Protein AF-A0A930DGL4-F1 (afdb_monomer_lite)

pLDDT: mean 80.74, std 13.08, range [49.81, 94.25]

Foldseek 3Di:
DQAADLVAQEAEAAAQDLDPVVVVSVQCSNVDPPRDHHRDYHYDADPPDCRVVSVVNNVVLVVLVVVVVVCVVPDDPVPQDPVSVVVVVD

Secondary structure (DSSP, 8-state):
-----TT--EEEE-S--S-HHHHHHHHTTTSSTT--SPPEEEE---TTSHHHHHHHHHHHHHHHHHHHHHGGGT--GGGS-HHHHHHHH-

Radius of gyration: 16.96 Å; chains: 1; bounding box: 34×34×46 Å

Sequence (90 aa):
TGLNLVGADIVIHYDPWWNFAAQNQATDRAHRIGQKNKVTVYRLIAKGTIEEKIVKLQESKKDLADRVLNFEEGISLANISKEELLELLG

Structure (mmCIF, N/CA/C/O backbone):
data_AF-A0A930DGL4-F1
#
_entry.id   AF-A0A930DGL4-F1
#
loop_
_atom_site.group_PDB
_atom_site.id
_atom_site.type_symbol
_atom_site.label_atom_id
_atom_site.label_alt_id
_atom_site.label_comp_id
_atom_site.label_asym_id
_atom_site.label_entity_id
_atom_site.label_seq_id
_atom_site.pdbx_PDB_ins_code
_atom_site.Cartn_x
_atom_site.Cartn_y
_atom_site.Cartn_z
_atom_site.occupancy
_atom_site.B_iso_or_equiv
_atom_site.auth_seq_id
_atom_site.auth_comp_id
_atom_site.auth_asym_id
_atom_site.auth_atom_id
_atom_site.pdbx_PDB_model_num
ATOM 1 N N . THR A 1 1 ? 14.653 -11.327 0.654 1.00 49.81 1 THR A N 1
ATOM 2 C CA . THR A 1 1 ? 15.124 -11.831 -0.659 1.00 49.81 1 THR A CA 1
ATOM 3 C C . THR A 1 1 ? 14.982 -10.730 -1.699 1.00 49.81 1 THR A C 1
ATOM 5 O O . THR A 1 1 ? 13.950 -10.072 -1.731 1.00 49.81 1 THR A O 1
ATOM 8 N N . GLY A 1 2 ? 16.027 -10.462 -2.489 1.00 68.94 2 GLY A N 1
ATOM 9 C CA . GLY A 1 2 ? 16.103 -9.318 -3.414 1.00 68.94 2 GLY A CA 1
ATOM 10 C C . GLY A 1 2 ? 15.698 -9.652 -4.852 1.00 68.94 2 GLY A C 1
ATOM 11 O O . GLY A 1 2 ? 16.526 -9.541 -5.748 1.00 68.94 2 GLY A O 1
ATOM 12 N N . LEU A 1 3 ? 14.454 -10.088 -5.065 1.00 79.19 3 LEU A N 1
ATOM 13 C CA . LEU A 1 3 ? 13.930 -10.409 -6.399 1.00 79.19 3 LEU A CA 1
ATOM 14 C C . LEU A 1 3 ? 13.676 -9.128 -7.219 1.00 79.19 3 LEU A C 1
ATOM 16 O O . LEU A 1 3 ? 13.086 -8.183 -6.696 1.00 79.19 3 LEU A O 1
ATOM 20 N N . ASN A 1 4 ? 14.085 -9.117 -8.492 1.00 83.00 4 ASN A N 1
ATOM 21 C CA . ASN A 1 4 ? 13.893 -7.994 -9.420 1.00 83.00 4 ASN A CA 1
ATOM 22 C C . ASN A 1 4 ? 12.790 -8.313 -10.430 1.00 83.00 4 ASN A C 1
ATOM 24 O O . ASN A 1 4 ? 12.858 -9.331 -11.112 1.00 83.00 4 ASN A O 1
ATOM 28 N N . LEU A 1 5 ? 11.811 -7.419 -10.550 1.00 86.44 5 LEU A N 1
ATOM 29 C CA . LEU A 1 5 ? 10.628 -7.547 -11.406 1.00 86.44 5 LEU A CA 1
ATOM 30 C C . LEU A 1 5 ? 10.513 -6.357 -12.376 1.00 86.44 5 LEU A C 1
ATOM 32 O O . LEU A 1 5 ? 9.419 -5.898 -12.678 1.00 86.44 5 LEU A O 1
ATOM 36 N N . VAL A 1 6 ? 11.646 -5.856 -12.875 1.00 82.75 6 VAL A N 1
ATOM 37 C CA . VAL A 1 6 ? 11.762 -4.649 -13.727 1.00 82.75 6 VAL A CA 1
ATOM 38 C C . VAL A 1 6 ? 11.059 -4.730 -15.092 1.00 82.75 6 VAL A C 1
ATOM 40 O O . VAL A 1 6 ? 11.121 -3.776 -15.854 1.00 82.75 6 VAL A O 1
ATOM 43 N N . GLY A 1 7 ? 10.438 -5.863 -15.431 1.00 85.88 7 GLY A N 1
ATOM 44 C CA . GLY A 1 7 ? 9.564 -5.993 -16.602 1.00 85.88 7 GLY A CA 1
ATOM 45 C C . GLY A 1 7 ? 8.082 -5.743 -16.299 1.00 85.88 7 GLY A C 1
ATOM 46 O O . GLY A 1 7 ? 7.266 -5.801 -17.212 1.00 85.88 7 GLY A O 1
ATOM 47 N N . ALA A 1 8 ? 7.721 -5.530 -15.030 1.00 88.81 8 ALA A N 1
ATOM 48 C CA . ALA A 1 8 ? 6.355 -5.261 -14.608 1.00 88.81 8 ALA A CA 1
ATOM 49 C C . ALA A 1 8 ? 6.123 -3.755 -14.457 1.00 88.81 8 ALA A C 1
ATOM 51 O O . ALA A 1 8 ? 6.774 -3.087 -13.652 1.00 88.81 8 ALA A O 1
ATOM 52 N N . ASP A 1 9 ? 5.130 -3.250 -15.180 1.00 91.06 9 ASP A N 1
ATOM 53 C CA . ASP A 1 9 ? 4.780 -1.825 -15.179 1.00 91.06 9 ASP A CA 1
ATOM 54 C C . ASP A 1 9 ? 3.528 -1.543 -14.343 1.00 91.06 9 ASP A C 1
ATOM 56 O O . ASP A 1 9 ? 3.161 -0.393 -14.115 1.00 91.06 9 ASP A O 1
ATOM 60 N N . ILE A 1 10 ? 2.865 -2.597 -13.864 1.00 92.62 10 ILE A N 1
ATOM 61 C CA . ILE A 1 10 ? 1.680 -2.517 -13.015 1.00 92.62 10 ILE A CA 1
ATOM 62 C C . ILE A 1 10 ? 1.912 -3.373 -11.771 1.00 92.62 10 ILE A C 1
ATOM 64 O O . ILE A 1 10 ? 2.251 -4.552 -11.871 1.00 92.62 10 ILE A O 1
ATOM 68 N N . VAL A 1 11 ? 1.689 -2.781 -10.598 1.00 93.31 11 VAL A N 1
ATOM 69 C CA . VAL A 1 11 ? 1.683 -3.462 -9.297 1.00 93.31 11 VAL A CA 1
ATOM 70 C C . VAL A 1 11 ? 0.290 -3.325 -8.701 1.00 93.31 11 VAL A C 1
ATOM 72 O O . VAL A 1 11 ? -0.237 -2.219 -8.612 1.00 93.31 11 VAL A O 1
ATOM 75 N N . ILE A 1 12 ? -0.311 -4.437 -8.283 1.00 94.25 12 ILE A N 1
ATOM 76 C CA . ILE A 1 12 ? -1.628 -4.448 -7.643 1.00 94.25 12 ILE A CA 1
ATOM 77 C C . ILE A 1 12 ? -1.456 -4.977 -6.223 1.00 94.25 12 ILE A C 1
ATOM 79 O O . ILE A 1 12 ? -1.164 -6.155 -6.027 1.00 94.25 12 ILE A O 1
ATOM 83 N N . HIS A 1 13 ? -1.647 -4.104 -5.238 1.00 93.31 13 HIS A N 1
ATOM 84 C CA . HIS A 1 13 ? -1.785 -4.498 -3.839 1.00 93.31 13 HIS A CA 1
ATOM 85 C C . HIS A 1 13 ? -3.234 -4.897 -3.600 1.00 93.31 13 HIS A C 1
ATOM 87 O O . HIS A 1 13 ? -4.125 -4.044 -3.643 1.00 93.31 13 HIS A O 1
ATOM 93 N N . TYR A 1 14 ? -3.454 -6.196 -3.419 1.00 91.06 14 TYR A N 1
ATOM 94 C CA . TYR A 1 14 ? -4.790 -6.773 -3.303 1.00 91.06 14 TYR A CA 1
ATOM 95 C C . TYR A 1 14 ? -5.438 -6.476 -1.946 1.00 91.06 14 TYR A C 1
ATOM 97 O O . TYR A 1 14 ? -6.637 -6.236 -1.886 1.00 91.06 14 TYR A O 1
ATOM 105 N N . ASP A 1 15 ? -4.631 -6.448 -0.888 1.00 89.06 15 ASP A N 1
ATOM 106 C CA . ASP A 1 15 ? -5.037 -6.219 0.493 1.00 89.06 15 ASP A CA 1
ATOM 107 C C . ASP A 1 15 ? -4.120 -5.183 1.177 1.00 89.06 15 ASP A C 1
ATOM 109 O O . ASP A 1 15 ? -2.914 -5.124 0.900 1.00 89.06 15 ASP A O 1
ATOM 113 N N . PRO A 1 16 ? -4.650 -4.332 2.074 1.00 86.44 16 PRO A N 1
ATOM 114 C CA . PRO A 1 16 ? -3.832 -3.387 2.821 1.00 86.44 16 PRO A CA 1
ATOM 115 C C . PRO A 1 16 ? -3.112 -4.081 3.981 1.00 86.44 16 PRO A C 1
ATOM 117 O O . PRO A 1 16 ? -3.725 -4.593 4.916 1.00 86.44 16 PRO A O 1
ATOM 120 N N . TRP A 1 17 ? -1.782 -4.040 3.959 1.00 83.75 17 TRP A N 1
ATOM 121 C CA . TRP A 1 17 ? -0.956 -4.570 5.044 1.00 83.75 17 TRP A CA 1
ATOM 122 C C . TRP A 1 17 ? -0.870 -3.598 6.220 1.00 83.75 17 TRP A C 1
ATOM 124 O O . TRP A 1 17 ? -0.885 -2.392 6.043 1.00 83.75 17 TRP A O 1
ATOM 134 N N . TRP A 1 18 ? -0.670 -4.078 7.444 1.00 80.56 18 TRP A N 1
ATOM 135 C CA . TRP A 1 18 ? -0.505 -3.187 8.605 1.00 80.56 18 TRP A CA 1
ATOM 136 C C . TRP A 1 18 ? 0.777 -2.342 8.565 1.00 80.56 18 TRP A C 1
ATOM 138 O O . TRP A 1 18 ? 0.845 -1.283 9.187 1.00 80.56 18 TRP A O 1
ATOM 148 N N . ASN A 1 19 ? 1.798 -2.819 7.847 1.00 81.50 19 ASN A N 1
ATOM 149 C CA . ASN A 1 19 ? 3.100 -2.173 7.728 1.00 81.50 19 ASN A CA 1
ATOM 150 C C . ASN A 1 19 ? 3.297 -1.599 6.317 1.00 81.50 19 ASN A C 1
ATOM 152 O O . ASN A 1 19 ? 3.543 -2.339 5.362 1.00 81.50 19 ASN A O 1
ATOM 156 N N . PHE A 1 20 ? 3.259 -0.271 6.216 1.00 82.62 20 PHE A N 1
ATOM 157 C CA . PHE A 1 20 ? 3.452 0.460 4.964 1.00 82.62 20 PHE A CA 1
ATOM 158 C C . PHE A 1 20 ? 4.832 0.213 4.326 1.00 82.62 20 PHE A C 1
ATOM 160 O O . PHE A 1 20 ? 4.938 0.074 3.110 1.00 82.62 20 PHE A O 1
ATOM 167 N N . ALA A 1 21 ? 5.894 0.070 5.127 1.00 82.81 21 ALA A N 1
ATOM 168 C CA . ALA A 1 21 ? 7.248 -0.145 4.610 1.00 82.81 21 ALA A CA 1
ATOM 169 C C . ALA A 1 21 ? 7.395 -1.500 3.897 1.00 82.81 21 ALA A C 1
ATOM 171 O O . ALA A 1 21 ? 8.076 -1.604 2.877 1.00 82.81 21 ALA A O 1
ATOM 172 N N . ALA A 1 22 ? 6.716 -2.535 4.396 1.00 86.06 22 ALA A N 1
ATOM 173 C CA . ALA A 1 22 ? 6.706 -3.848 3.758 1.00 86.06 22 ALA A CA 1
ATOM 174 C C . ALA A 1 22 ? 5.983 -3.811 2.398 1.00 86.06 22 ALA A C 1
ATOM 176 O O . ALA A 1 22 ? 6.444 -4.415 1.429 1.00 86.06 22 ALA A O 1
ATOM 177 N N . GLN A 1 23 ? 4.895 -3.042 2.308 1.00 86.75 23 GLN A N 1
ATOM 178 C CA . GLN A 1 23 ? 4.170 -2.813 1.060 1.00 86.75 23 GLN A CA 1
ATOM 179 C C . GLN A 1 23 ? 5.027 -2.052 0.033 1.00 86.75 23 GLN A C 1
ATOM 181 O O . GLN A 1 23 ? 5.068 -2.427 -1.141 1.00 86.75 23 GLN A O 1
ATOM 186 N N . ASN A 1 24 ? 5.767 -1.031 0.473 1.00 88.06 24 ASN A N 1
ATOM 187 C CA . ASN A 1 24 ? 6.706 -0.306 -0.386 1.00 88.06 24 ASN A CA 1
ATOM 188 C C . ASN A 1 24 ? 7.820 -1.218 -0.894 1.00 88.06 24 ASN A C 1
ATOM 190 O O . ASN A 1 24 ? 8.051 -1.267 -2.095 1.00 88.06 24 ASN A O 1
ATOM 194 N N . GLN A 1 25 ? 8.404 -2.048 -0.025 1.00 88.88 25 GLN A N 1
ATOM 195 C CA . GLN A 1 25 ? 9.425 -3.012 -0.434 1.00 88.88 25 GLN A CA 1
ATOM 196 C C . GLN A 1 25 ? 8.915 -3.984 -1.512 1.00 88.88 25 GLN A C 1
ATOM 198 O O . GLN A 1 25 ? 9.683 -4.417 -2.374 1.00 88.88 25 GLN A O 1
ATOM 203 N N . ALA A 1 26 ? 7.631 -4.355 -1.476 1.00 86.88 26 ALA A N 1
ATOM 204 C CA . ALA A 1 26 ? 7.029 -5.173 -2.524 1.00 86.88 26 ALA A CA 1
ATOM 205 C C . ALA A 1 26 ? 6.924 -4.405 -3.856 1.00 86.88 26 ALA A C 1
ATOM 207 O O . ALA A 1 26 ? 7.289 -4.958 -4.896 1.00 86.88 26 ALA A O 1
ATOM 208 N N . THR A 1 27 ? 6.512 -3.132 -3.825 1.00 90.31 27 THR A N 1
ATOM 209 C CA . THR A 1 27 ? 6.500 -2.234 -4.997 1.00 90.31 27 THR A CA 1
ATOM 210 C C . THR A 1 27 ? 7.901 -2.031 -5.581 1.00 90.31 27 THR A C 1
ATOM 212 O O . THR A 1 27 ? 8.080 -2.106 -6.798 1.00 90.31 27 THR A O 1
ATOM 215 N N . ASP A 1 28 ? 8.909 -1.855 -4.726 1.00 91.19 28 ASP A N 1
ATOM 216 C CA . ASP A 1 28 ? 10.307 -1.601 -5.103 1.00 91.19 28 ASP A CA 1
ATOM 217 C C . ASP A 1 28 ? 10.943 -2.760 -5.880 1.00 91.19 28 ASP A C 1
ATOM 219 O O . ASP A 1 28 ? 11.988 -2.605 -6.509 1.00 91.19 28 ASP A O 1
ATOM 223 N N . ARG A 1 29 ? 10.318 -3.945 -5.884 1.00 90.06 29 ARG A N 1
ATOM 224 C CA . ARG A 1 29 ? 10.748 -5.049 -6.753 1.00 90.06 29 ARG A CA 1
ATOM 225 C C . ARG A 1 29 ? 10.526 -4.722 -8.227 1.00 90.06 29 ARG A C 1
ATOM 227 O O . ARG A 1 29 ? 11.358 -5.107 -9.047 1.00 90.06 29 ARG A O 1
ATOM 234 N N . ALA A 1 30 ? 9.424 -4.045 -8.554 1.00 89.62 30 ALA A N 1
ATOM 235 C CA . ALA A 1 30 ? 9.087 -3.603 -9.908 1.00 89.62 30 ALA A CA 1
ATOM 236 C C . ALA A 1 30 ? 9.648 -2.203 -10.201 1.00 89.62 30 ALA A C 1
ATOM 238 O O . ALA A 1 30 ? 10.214 -1.968 -11.268 1.00 89.62 30 ALA A O 1
ATOM 239 N N . HIS A 1 31 ? 9.560 -1.289 -9.229 1.00 90.44 31 HIS A N 1
ATOM 240 C CA . HIS A 1 31 ? 10.148 0.046 -9.307 1.00 90.44 31 HIS A CA 1
ATOM 241 C C . HIS A 1 31 ? 11.631 0.014 -8.908 1.00 90.44 31 HIS A C 1
ATOM 243 O O . HIS A 1 31 ? 12.023 0.442 -7.823 1.00 90.44 31 HIS A O 1
ATOM 249 N N . ARG A 1 32 ? 12.467 -0.539 -9.794 1.00 89.44 32 ARG A N 1
ATOM 250 C CA . ARG A 1 32 ? 13.900 -0.738 -9.546 1.00 89.44 32 ARG A CA 1
ATOM 251 C C . ARG A 1 32 ? 14.763 -0.281 -10.717 1.00 89.44 32 ARG A C 1
ATOM 253 O O . ARG A 1 32 ? 14.299 -0.198 -11.852 1.00 89.44 32 ARG A O 1
ATOM 260 N N . ILE A 1 33 ? 16.045 -0.028 -10.438 1.00 87.69 33 ILE A N 1
ATOM 261 C CA . ILE A 1 33 ? 17.066 0.277 -11.452 1.00 87.69 33 ILE A CA 1
ATOM 262 C C . ILE A 1 33 ? 16.997 -0.768 -12.576 1.00 87.69 33 ILE A C 1
ATOM 264 O O . ILE A 1 33 ? 17.098 -1.967 -12.317 1.00 87.69 33 ILE A O 1
ATOM 268 N N . GLY A 1 34 ? 16.825 -0.300 -13.814 1.00 86.69 34 GLY A N 1
ATOM 269 C CA . GLY A 1 34 ? 16.649 -1.139 -15.005 1.00 86.69 34 GLY A CA 1
ATOM 270 C C . GLY A 1 34 ? 15.223 -1.157 -15.565 1.00 86.69 34 GLY A C 1
ATOM 271 O O . GLY A 1 34 ? 15.042 -1.584 -16.703 1.00 86.69 34 GLY A O 1
ATOM 272 N N . GLN A 1 35 ? 14.238 -0.652 -14.818 1.00 88.56 35 GLN A N 1
ATOM 273 C CA . GLN A 1 35 ? 12.886 -0.407 -15.319 1.00 88.56 35 GLN A CA 1
ATOM 274 C C . GLN A 1 35 ? 12.889 0.789 -16.291 1.00 88.56 35 GLN A C 1
ATOM 276 O O . GLN A 1 35 ? 13.511 1.818 -16.026 1.00 88.56 35 GLN A O 1
ATOM 281 N N . LYS A 1 36 ? 12.228 0.633 -17.441 1.00 90.19 36 LYS A N 1
ATOM 282 C CA . LYS A 1 36 ? 12.162 1.620 -18.534 1.00 90.19 36 LYS A CA 1
ATOM 283 C C . LYS A 1 36 ? 10.805 2.310 -18.638 1.00 90.19 36 LYS A C 1
ATOM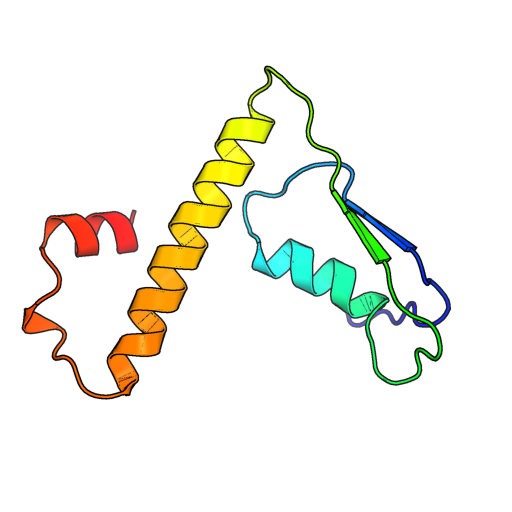 285 O O . LYS A 1 36 ? 10.718 3.394 -19.210 1.00 90.19 36 LYS A O 1
ATOM 290 N N . ASN A 1 37 ? 9.765 1.690 -18.095 1.00 89.06 37 ASN A N 1
ATOM 291 C CA . ASN A 1 37 ? 8.393 2.158 -18.183 1.00 89.06 37 ASN A CA 1
ATOM 292 C C . ASN A 1 37 ? 7.927 2.734 -16.840 1.00 89.06 37 ASN A C 1
ATOM 294 O O . ASN A 1 37 ? 8.505 2.482 -15.781 1.00 89.06 37 ASN A O 1
ATOM 298 N N . LYS A 1 38 ? 6.848 3.519 -16.876 1.00 91.06 38 LYS A N 1
ATOM 299 C CA . LYS A 1 38 ? 6.233 4.063 -15.664 1.00 91.06 38 LYS A CA 1
ATOM 300 C C . LYS A 1 38 ? 5.533 2.946 -14.888 1.00 91.06 38 LYS A C 1
ATOM 302 O O . LYS A 1 38 ? 4.537 2.408 -15.362 1.00 91.06 38 LYS A O 1
ATOM 307 N N . VAL A 1 39 ? 6.000 2.671 -13.671 1.00 93.31 39 VAL A N 1
ATOM 308 C CA . VAL A 1 39 ? 5.339 1.723 -12.765 1.00 93.31 39 VAL A CA 1
ATOM 309 C C . VAL A 1 39 ? 4.100 2.376 -12.153 1.00 93.31 39 VAL A C 1
ATOM 311 O O . VAL A 1 39 ? 4.197 3.393 -11.468 1.00 93.31 39 VAL A O 1
ATOM 314 N N . THR A 1 40 ? 2.929 1.795 -12.403 1.00 94.25 40 THR A N 1
ATOM 315 C CA . THR A 1 40 ? 1.646 2.223 -11.837 1.00 94.25 40 THR A CA 1
ATOM 316 C C . THR A 1 40 ? 1.235 1.272 -10.724 1.00 94.25 40 THR A C 1
ATOM 318 O O . THR A 1 40 ? 1.197 0.058 -10.912 1.00 94.25 40 THR A O 1
ATOM 321 N N . VAL A 1 41 ? 0.917 1.826 -9.557 1.00 93.75 41 VAL A N 1
ATOM 322 C CA . VAL A 1 41 ? 0.540 1.047 -8.377 1.00 93.75 41 VAL A CA 1
ATOM 323 C C . VAL A 1 41 ? -0.943 1.239 -8.099 1.00 93.75 41 VAL A C 1
ATOM 325 O O . VAL A 1 41 ? -1.390 2.358 -7.852 1.00 93.75 41 VAL A O 1
ATOM 328 N N . TYR A 1 42 ? -1.694 0.143 -8.102 1.00 94.06 42 TYR A N 1
ATOM 329 C CA . TYR A 1 42 ? -3.087 0.103 -7.679 1.00 94.06 42 TYR A CA 1
ATOM 330 C C . TYR A 1 42 ? -3.184 -0.507 -6.287 1.00 94.06 42 TYR A C 1
ATOM 332 O O . TYR A 1 42 ? -2.539 -1.509 -5.982 1.00 94.06 42 TYR A O 1
ATOM 340 N N . ARG A 1 43 ? -4.011 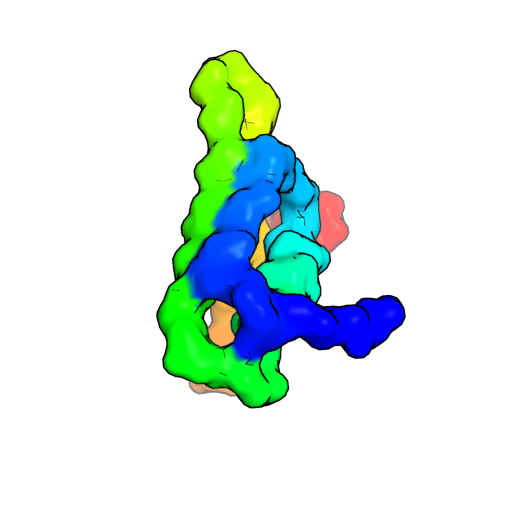0.102 -5.442 1.00 92.44 43 ARG A N 1
ATOM 341 C CA . ARG A 1 43 ? -4.359 -0.414 -4.119 1.00 92.44 43 ARG A CA 1
ATOM 342 C C . ARG A 1 43 ? -5.848 -0.704 -4.115 1.00 92.44 43 ARG A C 1
ATOM 344 O O . ARG A 1 43 ? -6.640 0.209 -4.341 1.00 92.44 43 ARG A O 1
ATOM 351 N N . LEU A 1 44 ? -6.209 -1.958 -3.888 1.00 93.12 44 LEU A N 1
ATOM 352 C CA . LEU A 1 44 ? -7.600 -2.355 -3.728 1.00 93.12 44 LEU A CA 1
ATOM 353 C C . LEU A 1 44 ? -7.964 -2.222 -2.250 1.00 93.12 44 LEU A C 1
ATOM 355 O O . LEU A 1 44 ? -7.212 -2.647 -1.378 1.00 93.12 44 LEU A O 1
ATOM 359 N N . ILE A 1 45 ? -9.073 -1.537 -1.979 1.00 92.12 45 ILE A N 1
ATOM 360 C CA . ILE A 1 45 ? -9.586 -1.315 -0.626 1.00 92.12 45 ILE A CA 1
ATOM 361 C C . ILE A 1 45 ? -11.084 -1.595 -0.669 1.00 92.12 45 ILE A C 1
ATOM 363 O O . ILE A 1 45 ? -11.830 -0.934 -1.400 1.00 92.12 45 ILE A O 1
ATOM 367 N N . ALA A 1 46 ? -11.530 -2.574 0.108 1.00 93.56 46 ALA A N 1
ATOM 368 C CA . ALA A 1 46 ? -12.928 -2.940 0.211 1.00 93.56 46 ALA A CA 1
ATOM 369 C C . ALA A 1 46 ? -13.694 -1.924 1.072 1.00 93.56 46 ALA A C 1
ATOM 371 O O . ALA A 1 46 ? -13.461 -1.775 2.276 1.00 93.56 46 ALA A O 1
ATOM 372 N N . LYS A 1 47 ? -14.655 -1.239 0.447 1.00 92.62 47 LYS A N 1
ATOM 373 C CA . LYS A 1 47 ? -15.512 -0.242 1.099 1.00 92.62 47 LYS A CA 1
ATOM 374 C C . LYS A 1 47 ? -16.405 -0.877 2.170 1.00 92.62 47 LYS A C 1
ATOM 376 O O . LYS A 1 47 ? -17.007 -1.921 1.931 1.00 92.62 47 LYS A O 1
ATOM 381 N N . GLY A 1 48 ? -16.553 -0.209 3.315 1.00 92.88 48 GLY A N 1
ATOM 382 C CA . GLY A 1 48 ? -17.397 -0.674 4.417 1.00 92.88 48 GLY A CA 1
ATOM 383 C C . GLY A 1 48 ? -16.792 -1.835 5.208 1.00 92.88 48 GLY A C 1
ATOM 384 O O . GLY A 1 48 ? -17.508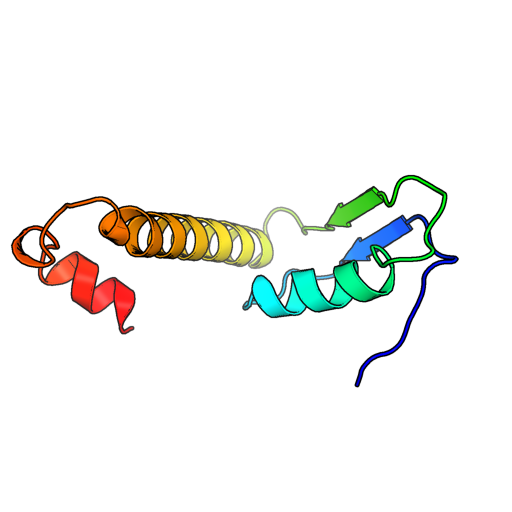 -2.504 5.952 1.00 92.88 48 GLY A O 1
ATOM 385 N N . THR A 1 49 ? -15.492 -2.092 5.049 1.00 94.12 49 THR A N 1
ATOM 386 C CA . THR A 1 49 ? -14.782 -3.168 5.748 1.00 94.12 49 THR A CA 1
ATOM 387 C C . THR A 1 49 ? -13.718 -2.615 6.696 1.00 94.12 49 THR A C 1
ATOM 389 O O . THR A 1 49 ? -13.473 -1.410 6.779 1.00 94.12 49 THR A O 1
ATOM 392 N N . ILE A 1 50 ? -13.056 -3.513 7.429 1.00 91.50 50 ILE A N 1
ATOM 393 C CA . ILE A 1 50 ? -11.933 -3.165 8.305 1.00 91.50 50 ILE A CA 1
ATOM 394 C C . ILE A 1 50 ? -10.763 -2.520 7.543 1.00 91.50 50 ILE A C 1
ATOM 396 O O . ILE A 1 50 ? -10.007 -1.750 8.132 1.00 91.50 50 ILE A O 1
ATOM 400 N N . GLU A 1 51 ? -10.645 -2.772 6.238 1.00 91.19 51 GLU A N 1
ATOM 401 C CA . GLU A 1 51 ? -9.563 -2.272 5.389 1.00 91.19 51 GLU A CA 1
ATOM 402 C C . GLU A 1 51 ? -9.478 -0.740 5.372 1.00 91.19 51 GLU A C 1
ATOM 404 O O . GLU A 1 51 ? -8.382 -0.185 5.413 1.00 91.19 51 GLU A O 1
ATOM 409 N N . GLU A 1 52 ? -10.611 -0.035 5.437 1.00 91.25 52 GLU A N 1
ATOM 410 C CA . GLU A 1 52 ? -10.632 1.432 5.521 1.00 91.25 52 GLU A CA 1
ATOM 411 C C . GLU A 1 52 ? -9.995 1.946 6.822 1.00 91.25 52 GLU A C 1
ATOM 413 O O . GLU A 1 52 ? -9.329 2.982 6.830 1.00 91.25 52 GLU A O 1
ATOM 418 N N . LYS A 1 53 ? -10.167 1.217 7.935 1.00 89.06 53 LYS A N 1
ATOM 419 C CA . LYS A 1 53 ? -9.525 1.565 9.213 1.00 89.06 53 LYS A CA 1
ATOM 420 C C . LYS A 1 53 ? -8.027 1.281 9.174 1.00 89.06 53 LYS A C 1
ATOM 422 O O . LYS A 1 53 ? -7.262 2.063 9.729 1.00 89.06 53 LYS A O 1
ATOM 427 N N . ILE A 1 54 ? -7.614 0.201 8.507 1.00 89.19 54 ILE A N 1
ATOM 428 C CA . ILE A 1 54 ? -6.195 -0.136 8.327 1.00 89.19 54 ILE A CA 1
ATOM 429 C C . ILE A 1 54 ? -5.493 0.977 7.549 1.00 89.19 54 ILE A C 1
ATOM 431 O O . ILE A 1 54 ? -4.442 1.444 7.977 1.00 89.19 54 ILE A O 1
ATOM 435 N N . VAL A 1 55 ? -6.091 1.451 6.454 1.00 89.62 55 VAL A N 1
ATOM 436 C CA . VAL A 1 55 ? -5.522 2.538 5.642 1.00 89.62 55 VAL A CA 1
ATOM 437 C C . VAL A 1 55 ? -5.403 3.832 6.446 1.00 89.62 55 VAL A C 1
ATOM 439 O O . VAL A 1 55 ? -4.330 4.427 6.464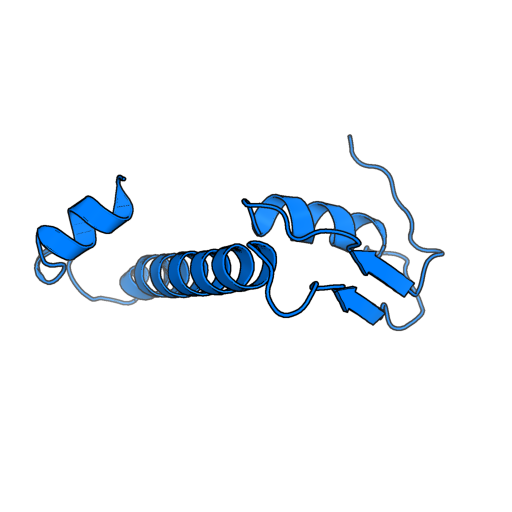 1.00 89.62 55 VAL A O 1
ATOM 442 N N . LYS A 1 56 ? -6.442 4.214 7.198 1.00 88.69 56 LYS A N 1
ATOM 443 C CA . LYS A 1 56 ? -6.373 5.380 8.097 1.00 88.69 56 LYS A CA 1
ATOM 444 C C . LYS A 1 56 ? -5.259 5.248 9.135 1.00 88.69 56 LYS A C 1
ATOM 446 O O . LYS A 1 56 ? -4.532 6.200 9.383 1.00 88.69 56 LYS A O 1
ATOM 451 N N . LEU A 1 57 ? -5.093 4.061 9.719 1.00 87.62 57 LEU A N 1
ATOM 452 C CA . LEU A 1 57 ? -4.030 3.812 10.692 1.00 87.62 5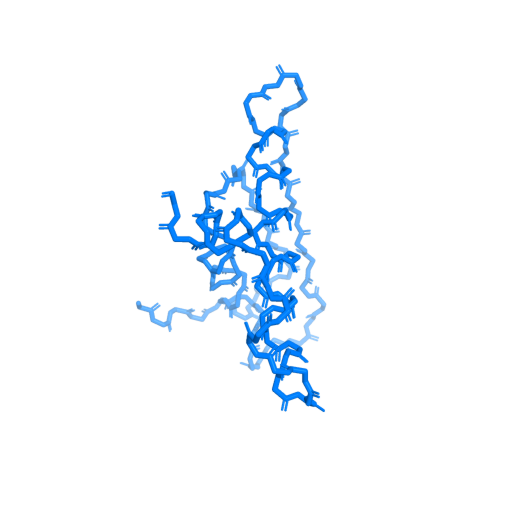7 LEU A CA 1
ATOM 453 C C . LEU A 1 57 ? -2.636 3.899 10.055 1.00 87.62 57 LEU A C 1
ATOM 455 O O . LEU A 1 57 ? -1.714 4.411 10.686 1.00 87.62 57 LEU A O 1
ATOM 459 N N . GLN A 1 58 ? -2.466 3.411 8.821 1.00 85.38 58 GLN A N 1
ATOM 460 C CA . GLN A 1 58 ? -1.212 3.579 8.081 1.00 85.38 58 GLN A CA 1
ATOM 461 C C . GLN A 1 58 ? -0.879 5.063 7.884 1.00 85.38 58 GLN A C 1
ATOM 463 O O . GLN A 1 58 ? 0.270 5.446 8.085 1.00 85.38 58 GLN A O 1
ATOM 468 N N . GLU A 1 59 ? -1.865 5.880 7.502 1.00 87.00 59 GLU A N 1
ATOM 469 C CA . GLU A 1 59 ? -1.699 7.326 7.308 1.00 87.00 59 GLU A CA 1
ATOM 470 C C . GLU A 1 59 ? -1.301 8.012 8.616 1.00 87.00 59 GLU A C 1
ATOM 472 O O . GLU A 1 59 ? -0.275 8.681 8.651 1.00 87.00 59 GLU A O 1
ATOM 477 N N . SER A 1 60 ? -2.008 7.745 9.719 1.00 85.88 60 SER A N 1
ATOM 478 C CA . SER A 1 60 ? -1.649 8.299 11.032 1.00 85.88 60 SER A CA 1
ATOM 479 C C . SER A 1 60 ? -0.237 7.900 11.473 1.00 85.88 60 SER A C 1
ATOM 481 O O . SER A 1 60 ? 0.514 8.737 11.969 1.00 85.88 60 SER A O 1
ATOM 483 N N . LYS A 1 61 ? 0.163 6.638 11.255 1.00 82.19 61 LYS A N 1
ATOM 484 C CA . LYS A 1 61 ? 1.527 6.174 11.562 1.00 82.19 61 LYS A CA 1
ATOM 485 C C . LYS A 1 61 ? 2.580 6.841 10.684 1.00 82.19 61 LYS A C 1
ATOM 487 O O . LYS A 1 61 ? 3.670 7.128 11.170 1.00 82.19 61 LYS A O 1
ATOM 492 N N . LYS A 1 62 ? 2.276 7.066 9.404 1.00 82.19 62 LYS A N 1
ATOM 493 C CA . LYS A 1 62 ? 3.173 7.762 8.483 1.00 82.19 62 LYS A CA 1
ATOM 494 C C . LYS A 1 62 ? 3.339 9.221 8.895 1.00 82.19 62 LYS A C 1
ATOM 496 O O . LYS A 1 62 ? 4.471 9.654 9.042 1.00 82.19 62 LYS A O 1
ATOM 501 N N . ASP A 1 63 ? 2.246 9.937 9.138 1.00 83.25 63 ASP A N 1
ATOM 502 C CA . ASP A 1 63 ? 2.286 11.343 9.551 1.00 83.25 63 ASP A CA 1
ATOM 503 C C . ASP A 1 63 ? 3.083 11.517 10.844 1.00 83.25 63 ASP A C 1
ATOM 505 O O . ASP A 1 63 ? 3.856 12.460 10.994 1.00 83.25 63 ASP A O 1
ATOM 509 N N . LEU A 1 64 ? 2.923 10.578 11.776 1.00 79.19 64 LEU A N 1
ATOM 510 C CA . LEU A 1 64 ? 3.686 10.549 13.011 1.00 79.19 64 LEU A CA 1
ATOM 511 C C . LEU A 1 64 ? 5.183 10.302 12.760 1.00 79.19 64 LEU A C 1
ATOM 513 O O . LEU A 1 64 ? 6.016 11.022 13.306 1.00 79.19 64 LEU A O 1
ATOM 517 N N . ALA A 1 65 ? 5.535 9.335 11.908 1.00 78.38 65 ALA A N 1
ATOM 518 C CA . ALA A 1 65 ? 6.924 9.075 11.529 1.00 78.38 65 ALA A CA 1
ATOM 519 C C . ALA A 1 65 ? 7.558 10.268 10.794 1.00 78.38 65 ALA A C 1
ATOM 521 O O . ALA A 1 65 ? 8.685 10.647 11.105 1.00 78.38 65 ALA A O 1
ATOM 522 N N . ASP A 1 66 ? 6.825 10.896 9.873 1.00 78.56 66 ASP A N 1
ATOM 523 C CA . ASP A 1 66 ? 7.265 12.084 9.142 1.00 78.56 66 ASP A CA 1
ATOM 524 C C . ASP A 1 66 ? 7.486 13.251 10.113 1.00 78.56 66 ASP A C 1
ATOM 526 O O . ASP A 1 66 ? 8.498 13.943 10.019 1.00 78.56 66 ASP A O 1
ATOM 530 N N . ARG A 1 67 ? 6.599 13.445 11.101 1.00 75.94 67 ARG A N 1
ATOM 531 C CA . ARG A 1 67 ? 6.827 14.421 12.177 1.00 75.94 67 ARG A CA 1
ATOM 532 C C . ARG A 1 67 ? 8.133 14.123 12.897 1.00 75.94 67 ARG A C 1
ATOM 534 O O . ARG A 1 67 ? 8.955 15.025 12.939 1.00 75.94 67 ARG A O 1
ATOM 541 N N . VAL A 1 68 ? 8.337 12.888 13.380 1.00 74.25 68 VAL A N 1
ATOM 542 C CA . VAL A 1 68 ? 9.559 12.440 14.088 1.00 74.25 68 VAL A CA 1
ATOM 543 C C . VAL A 1 68 ? 10.834 12.723 13.282 1.00 74.25 68 VAL A C 1
ATOM 545 O O . VAL A 1 68 ? 11.785 13.280 13.822 1.00 74.25 68 VAL A O 1
ATOM 548 N N . LEU A 1 69 ? 10.851 12.384 11.993 1.00 69.12 69 LEU A N 1
ATOM 549 C CA . LEU A 1 69 ? 12.013 12.593 11.122 1.00 69.12 69 LEU A CA 1
ATOM 550 C C . LEU A 1 69 ? 12.292 14.080 10.862 1.00 69.12 69 LEU A C 1
ATOM 552 O O . LEU A 1 69 ? 13.447 14.491 10.810 1.00 69.12 69 LEU A O 1
ATOM 556 N N . ASN A 1 70 ? 11.246 14.904 10.775 1.00 64.44 70 ASN A N 1
ATOM 557 C CA . ASN A 1 70 ? 11.386 16.352 10.626 1.00 64.44 70 ASN A CA 1
ATOM 558 C C . ASN A 1 70 ? 11.872 17.059 11.914 1.00 64.44 70 ASN A C 1
ATOM 560 O O . ASN A 1 70 ? 12.230 18.235 11.848 1.00 64.44 70 ASN A O 1
ATOM 564 N N . PHE A 1 71 ? 11.936 16.388 13.078 1.00 58.72 71 PHE A N 1
ATOM 565 C CA . PHE A 1 71 ? 12.542 16.979 14.288 1.00 58.72 71 PHE A CA 1
ATOM 566 C C . PHE A 1 71 ? 14.069 17.138 14.176 1.00 58.72 71 PHE A C 1
ATOM 568 O O . PHE A 1 71 ? 14.638 17.914 14.949 1.00 58.72 71 PHE A O 1
ATOM 575 N N . GLU A 1 72 ? 14.740 16.479 13.219 1.00 52.25 72 GLU A N 1
ATOM 576 C CA . GLU A 1 72 ? 16.195 16.615 13.041 1.00 52.25 72 GLU A CA 1
ATOM 577 C C . GLU A 1 72 ? 16.635 18.025 12.591 1.00 52.25 72 GLU A C 1
ATOM 579 O O . GLU A 1 72 ? 17.782 18.395 12.833 1.00 52.25 72 GLU A O 1
ATOM 584 N N 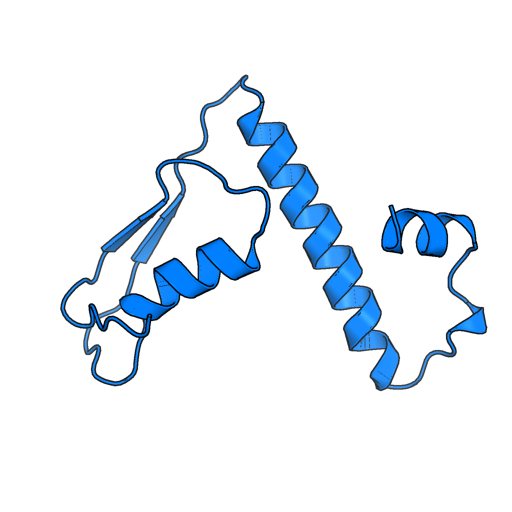. GLU A 1 73 ? 15.741 18.866 12.047 1.00 53.16 73 GLU A N 1
ATOM 585 C CA . GLU A 1 73 ? 16.080 20.247 11.645 1.00 53.16 73 GLU A CA 1
ATOM 586 C C . GLU A 1 73 ? 15.894 21.317 12.745 1.00 53.16 73 GLU A C 1
ATOM 588 O O . GLU A 1 73 ? 16.112 22.502 12.492 1.00 53.16 73 GLU A O 1
ATOM 593 N N . GLY A 1 74 ? 15.611 20.934 14.000 1.00 51.53 74 GLY A N 1
ATOM 594 C CA . GLY A 1 74 ? 15.859 21.828 15.146 1.00 51.53 74 GLY A CA 1
ATOM 595 C C . GLY A 1 74 ? 14.690 22.114 16.087 1.00 51.53 74 GLY A C 1
ATOM 596 O O . GLY A 1 74 ? 14.582 23.229 16.600 1.00 51.53 74 GLY A O 1
ATOM 597 N N . ILE A 1 75 ? 13.846 21.125 16.391 1.00 50.69 75 ILE A N 1
ATOM 598 C CA . ILE A 1 75 ? 12.884 21.242 17.497 1.00 50.69 75 ILE A CA 1
ATOM 599 C C . ILE A 1 75 ? 13.192 20.165 18.535 1.00 50.69 75 ILE A C 1
ATOM 601 O O . ILE A 1 75 ? 13.159 18.971 18.266 1.00 50.69 75 ILE A O 1
ATOM 605 N N . SER A 1 76 ? 13.536 20.617 19.740 1.00 51.97 76 SER A N 1
ATOM 606 C CA . SER A 1 76 ? 13.850 19.777 20.893 1.00 51.97 76 SER A CA 1
ATOM 607 C C . SER A 1 76 ? 12.717 18.785 21.191 1.00 51.97 76 SER A C 1
ATOM 609 O O . SER A 1 76 ? 11.551 19.180 21.263 1.00 51.97 76 SER A O 1
ATOM 611 N N . LEU A 1 77 ? 13.078 17.526 21.474 1.00 55.06 77 LEU A N 1
ATOM 612 C CA . LEU A 1 77 ? 12.212 16.462 22.020 1.00 55.06 77 LEU A CA 1
ATOM 613 C C . LEU A 1 77 ? 11.393 16.897 23.259 1.00 55.06 77 LEU A C 1
ATOM 615 O O . LEU A 1 77 ? 10.487 16.187 23.679 1.00 55.06 77 LEU A O 1
ATOM 619 N N . ALA A 1 78 ? 11.695 18.061 23.841 1.00 57.56 78 ALA A N 1
ATOM 620 C CA . ALA A 1 78 ? 10.988 18.668 24.964 1.00 57.56 78 ALA A CA 1
ATOM 621 C C . ALA A 1 78 ? 9.542 19.123 24.665 1.00 57.56 78 ALA A C 1
ATOM 623 O O . ALA A 1 78 ? 8.801 19.369 25.612 1.00 57.56 78 ALA A O 1
ATOM 624 N N . ASN A 1 79 ? 9.140 19.243 23.392 1.00 58.50 79 ASN A N 1
ATOM 625 C CA . ASN A 1 79 ? 7.795 19.707 23.012 1.00 58.50 79 ASN A CA 1
ATOM 626 C C . ASN A 1 79 ? 6.817 18.585 22.630 1.00 58.50 79 ASN A C 1
ATOM 628 O O . ASN A 1 79 ? 5.660 18.881 22.345 1.00 58.50 79 ASN A O 1
ATOM 632 N N . ILE A 1 80 ? 7.257 17.323 22.607 1.00 65.19 80 ILE A N 1
ATOM 633 C CA . ILE A 1 80 ? 6.360 16.186 22.373 1.00 65.19 80 ILE A CA 1
ATOM 634 C C . ILE A 1 80 ? 5.649 15.890 23.693 1.00 65.19 80 ILE A C 1
ATOM 636 O O . ILE A 1 80 ? 6.291 15.633 24.715 1.00 65.19 80 ILE A O 1
ATOM 640 N N . SER A 1 81 ? 4.320 15.966 23.681 1.00 71.31 81 SER A N 1
ATOM 641 C CA . SER A 1 81 ? 3.508 15.657 24.856 1.00 71.31 81 SER A CA 1
ATOM 642 C C . SER A 1 81 ? 3.667 14.185 25.246 1.00 71.31 81 SER A C 1
ATOM 644 O O . SER A 1 81 ? 3.954 13.317 24.419 1.00 71.31 81 SER A O 1
ATOM 646 N N . LYS A 1 82 ? 3.493 13.877 26.533 1.00 69.12 82 LYS A N 1
ATOM 647 C CA . LYS A 1 82 ? 3.618 12.500 27.027 1.00 69.12 82 LYS A CA 1
ATOM 648 C C . LYS A 1 82 ? 2.630 11.569 26.315 1.00 69.12 82 LYS A C 1
ATOM 650 O O . LYS A 1 82 ? 2.959 10.412 26.080 1.00 69.12 82 LYS A O 1
ATOM 655 N N . GLU A 1 83 ? 1.454 12.082 25.969 1.00 71.69 83 GLU A N 1
ATOM 656 C CA . GLU A 1 83 ? 0.420 11.381 25.214 1.00 71.69 83 GLU A CA 1
ATOM 657 C C . GLU A 1 83 ? 0.891 11.022 23.797 1.00 71.69 83 GLU A C 1
ATOM 659 O O . GLU A 1 83 ? 0.796 9.860 23.411 1.00 71.69 83 GLU A O 1
ATOM 664 N N . GLU A 1 84 ? 1.488 11.967 23.064 1.00 65.19 84 GLU A N 1
ATOM 665 C CA . GLU A 1 84 ? 2.063 11.715 21.730 1.00 65.19 84 GLU A CA 1
ATOM 666 C C . GLU A 1 84 ? 3.229 10.718 21.786 1.00 65.19 84 GLU A C 1
ATOM 668 O O . GLU A 1 84 ? 3.410 9.902 20.884 1.00 65.19 84 GLU A O 1
ATOM 673 N N . LEU A 1 85 ? 4.015 10.745 22.866 1.00 69.19 85 LEU A N 1
ATOM 674 C CA . LEU A 1 85 ? 5.134 9.823 23.066 1.00 69.19 85 LEU A CA 1
ATOM 675 C C . LEU A 1 85 ? 4.669 8.408 23.443 1.00 69.19 85 LEU A C 1
ATOM 677 O O . LEU A 1 85 ? 5.295 7.426 23.052 1.00 69.19 85 LEU A O 1
ATOM 681 N N . LEU A 1 86 ? 3.551 8.286 24.160 1.00 73.38 86 LEU A N 1
ATOM 682 C CA . LEU A 1 86 ? 2.896 7.000 24.394 1.00 73.38 86 LEU A CA 1
ATOM 683 C C . LEU A 1 86 ? 2.264 6.447 23.112 1.00 73.38 86 LEU A C 1
ATOM 685 O O . LEU A 1 86 ? 2.449 5.270 22.824 1.00 73.38 86 LEU A O 1
ATOM 689 N N . GLU A 1 87 ? 1.617 7.284 22.297 1.00 69.81 87 GLU A N 1
ATOM 690 C CA . GLU A 1 87 ? 1.124 6.871 20.974 1.00 69.81 87 GLU A CA 1
ATOM 691 C C . GLU A 1 87 ? 2.256 6.415 20.036 1.00 69.81 87 GLU A C 1
ATOM 693 O O . GLU A 1 87 ? 2.058 5.520 19.213 1.00 69.81 87 GLU A O 1
ATOM 698 N N . LEU A 1 88 ? 3.456 6.987 20.182 1.00 57.88 88 LEU A N 1
ATOM 699 C CA . LEU A 1 88 ? 4.658 6.560 19.460 1.00 57.88 88 LEU A CA 1
ATOM 700 C C . LEU A 1 88 ? 5.152 5.163 19.870 1.00 57.88 88 LEU A C 1
ATOM 702 O O . LEU A 1 88 ? 5.727 4.458 19.038 1.00 57.88 88 LEU A O 1
ATOM 706 N N . LEU A 1 89 ? 4.964 4.771 21.134 1.00 65.06 89 LEU A N 1
ATOM 707 C CA . LEU A 1 89 ? 5.502 3.528 21.701 1.00 65.06 89 LEU A CA 1
ATOM 708 C C . LEU A 1 89 ? 4.488 2.374 21.761 1.00 65.06 89 LEU A C 1
ATOM 710 O O . LEU A 1 89 ? 4.919 1.220 21.841 1.00 65.06 89 LEU A O 1
ATOM 714 N N . GLY A 1 90 ? 3.187 2.662 21.641 1.00 51.47 90 GLY A N 1
ATOM 715 C CA . GLY A 1 90 ? 2.106 1.670 21.619 1.00 51.47 90 GLY A CA 1
ATOM 716 C C . GLY A 1 90 ? 1.226 1.701 22.857 1.00 51.47 90 GLY A C 1
ATOM 717 O O . GLY A 1 90 ? 1.749 1.435 23.962 1.00 51.47 90 GLY A O 1
#